Protein AF-A0A848UVN6-F1 (afdb_monomer_lite)

Sequence (116 aa):
MSFNYAKKSLIWSGLMMVGMLLVNLQSVQGQSVAREWNEVLLEAIRDDYARPTVHARNLLHTSISMFDAWAVYNDEAQPLLLSGNLSGYDVEFFGVPVPDDVHAAQEEAISYAAYR

pLDDT: mean 87.25, std 12.1, range [54.69, 98.06]

Radius of gyration: 24.65 Å; chains: 1; bounding box: 51×23×75 Å

Secondary structure (DSSP, 8-state):
-HHHHHHHHHHHHHHHHHHHHHHTT---PPPPHHHHHHHHHHHHHHTS---HHHHHHHHHHHHHHHHHHHHTT-SS---SSTTSEETTEE------PPPS-HHHHHHHHHHHHHH-

Foldseek 3Di:
DVVVVVVVVVVVVVVVVVVVVVVVPPDPPPDALLRVLVVVLVVVVVVDDPDVVVSVVLVVQLVLLLQQLLQLQPPPDQRAQQNQDHPRDGDDDPGDDHDPDSRVSSSVSSVVSSVD

Structure (mmCIF, N/CA/C/O backbone):
data_AF-A0A848UVN6-F1
#
_entry.id   AF-A0A848UVN6-F1
#
loop_
_atom_site.group_PDB
_atom_site.id
_atom_site.type_symbol
_atom_site.label_atom_id
_atom_site.label_alt_id
_atom_site.label_comp_id
_atom_site.label_asym_id
_atom_site.label_entity_id
_atom_site.label_seq_id
_atom_site.pdbx_PDB_ins_code
_atom_site.Cartn_x
_atom_site.Cartn_y
_atom_site.Cartn_z
_atom_site.occupancy
_atom_site.B_iso_or_equiv
_atom_site.auth_seq_id
_atom_site.auth_comp_id
_atom_site.auth_asym_id
_atom_site.auth_atom_id
_atom_site.pdbx_PDB_model_num
ATOM 1 N N . MET A 1 1 ? 30.734 3.886 60.135 1.00 58.91 1 MET A N 1
ATOM 2 C CA . MET A 1 1 ? 30.291 4.775 59.031 1.00 58.91 1 MET A CA 1
ATOM 3 C C . MET A 1 1 ? 30.232 4.076 57.663 1.00 58.91 1 MET A C 1
ATOM 5 O O . MET A 1 1 ? 29.310 4.365 56.917 1.00 58.91 1 MET A O 1
ATOM 9 N N . SER A 1 2 ? 31.122 3.117 57.355 1.00 60.00 2 SER A N 1
ATOM 10 C CA . SER A 1 2 ? 31.188 2.380 56.068 1.00 60.00 2 SER A CA 1
ATOM 11 C C . SER A 1 2 ? 29.926 1.568 55.680 1.00 60.00 2 SER A C 1
ATOM 13 O O . SER A 1 2 ? 29.508 1.576 54.524 1.00 60.00 2 SER A O 1
ATOM 15 N N . PHE A 1 3 ? 29.235 0.948 56.644 1.00 58.66 3 PHE A N 1
ATOM 16 C CA . PHE A 1 3 ? 28.103 0.039 56.376 1.00 58.66 3 PHE A CA 1
ATOM 17 C C . PHE A 1 3 ? 26.892 0.697 55.677 1.00 58.66 3 PHE A C 1
ATOM 19 O O . PHE A 1 3 ? 26.232 0.075 54.845 1.00 58.66 3 PHE A O 1
ATOM 26 N N . ASN A 1 4 ? 26.620 1.976 55.957 1.00 70.88 4 ASN A N 1
ATOM 27 C CA . ASN A 1 4 ? 25.509 2.706 55.333 1.00 70.88 4 ASN A CA 1
ATOM 28 C C . ASN A 1 4 ? 25.809 3.135 53.888 1.00 70.88 4 ASN A C 1
ATOM 30 O O . ASN A 1 4 ? 24.880 3.276 53.095 1.00 70.88 4 ASN A O 1
ATOM 34 N N . TYR A 1 5 ? 27.084 3.311 53.527 1.00 69.94 5 TYR A N 1
ATOM 35 C CA . TYR A 1 5 ? 27.482 3.636 52.154 1.00 69.94 5 TYR A CA 1
ATOM 36 C C . TYR A 1 5 ? 27.351 2.422 51.232 1.00 69.94 5 TYR A C 1
ATOM 38 O O . TYR A 1 5 ? 26.837 2.559 50.124 1.00 69.94 5 TYR A O 1
ATOM 46 N N . ALA A 1 6 ? 27.711 1.229 51.716 1.00 73.50 6 ALA A N 1
ATOM 47 C CA . ALA A 1 6 ? 27.558 -0.015 50.963 1.00 73.50 6 ALA A CA 1
ATOM 48 C C . ALA A 1 6 ? 26.084 -0.322 50.641 1.00 73.50 6 ALA A C 1
ATOM 50 O O . ALA A 1 6 ? 25.756 -0.630 49.498 1.00 73.50 6 ALA A O 1
ATOM 51 N N . LYS A 1 7 ? 25.174 -0.150 51.614 1.00 72.31 7 LYS A N 1
ATOM 52 C CA . LYS A 1 7 ? 23.728 -0.328 51.386 1.00 72.31 7 LYS A CA 1
ATOM 53 C C . LYS A 1 7 ? 23.159 0.677 50.387 1.00 72.31 7 LYS A C 1
ATOM 55 O O . LYS A 1 7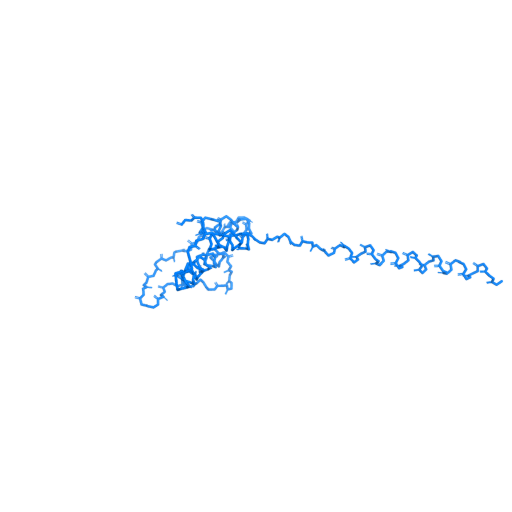 ? 22.389 0.286 49.520 1.00 72.31 7 LYS A O 1
ATOM 60 N N . LYS A 1 8 ? 23.550 1.954 50.477 1.00 70.00 8 LYS A N 1
ATOM 61 C CA . LYS A 1 8 ? 23.128 2.975 49.506 1.00 70.00 8 LYS A CA 1
ATOM 62 C C . LYS A 1 8 ? 23.632 2.635 48.104 1.00 70.00 8 LYS A C 1
ATOM 64 O O . LYS A 1 8 ? 22.834 2.645 47.180 1.00 70.00 8 LYS A O 1
ATOM 69 N N . SER A 1 9 ? 24.908 2.271 47.960 1.00 76.25 9 SER A N 1
ATOM 70 C CA . SER A 1 9 ? 25.503 1.866 46.676 1.00 76.25 9 SER A CA 1
ATOM 71 C C . SER A 1 9 ? 24.756 0.694 46.026 1.00 76.25 9 SER A C 1
ATOM 73 O O . SER A 1 9 ? 24.449 0.754 44.840 1.00 76.25 9 SER A O 1
ATOM 75 N N . LEU A 1 10 ? 24.367 -0.314 46.818 1.00 80.75 10 LEU A N 1
ATOM 76 C CA . LEU A 1 10 ? 23.595 -1.468 46.341 1.00 80.75 10 LEU A CA 1
ATOM 77 C C . LEU A 1 10 ? 22.180 -1.092 45.860 1.00 80.75 10 LEU A C 1
ATOM 79 O O . LEU A 1 10 ? 21.662 -1.670 44.910 1.00 80.75 10 LEU A O 1
ATOM 83 N N . ILE A 1 11 ? 21.549 -0.115 46.519 1.00 83.62 11 ILE A N 1
ATOM 84 C CA . ILE A 1 11 ? 20.233 0.404 46.123 1.00 83.62 11 ILE A CA 1
ATOM 85 C C . ILE A 1 11 ? 20.355 1.202 44.821 1.00 83.62 11 ILE A C 1
ATOM 87 O O . ILE A 1 11 ? 19.553 1.007 43.913 1.00 83.62 11 ILE A O 1
ATOM 91 N N . TRP A 1 12 ? 21.375 2.058 44.699 1.00 80.50 12 TRP A N 1
ATOM 92 C CA . TRP A 1 12 ? 21.620 2.838 43.484 1.00 80.50 12 TRP A CA 1
ATOM 93 C C . TRP A 1 12 ? 21.979 1.952 42.287 1.00 80.50 12 TRP A C 1
ATOM 95 O O . TRP A 1 12 ? 21.474 2.196 41.194 1.00 80.50 12 TRP A O 1
ATOM 105 N N . SER A 1 13 ? 22.780 0.897 42.476 1.00 77.62 13 SER A N 1
ATOM 106 C CA . SER A 1 13 ? 23.100 -0.051 41.402 1.00 77.62 13 SER A CA 1
ATOM 107 C C . SER A 1 13 ? 21.885 -0.878 40.979 1.00 77.62 13 SER A C 1
ATOM 109 O O . SER A 1 13 ? 21.659 -1.049 39.783 1.00 77.62 13 SER A O 1
ATOM 111 N N . GLY A 1 14 ? 21.051 -1.319 41.928 1.00 83.62 14 GLY A N 1
ATOM 112 C CA . GLY A 1 14 ? 19.785 -1.990 41.627 1.00 83.62 14 GLY A CA 1
ATOM 113 C C . GLY A 1 14 ? 18.818 -1.095 40.849 1.00 83.62 14 GLY A C 1
ATOM 114 O O . GLY A 1 14 ? 18.233 -1.530 39.863 1.00 83.62 14 GLY A O 1
ATOM 115 N N . LEU A 1 15 ? 18.706 0.178 41.235 1.00 83.38 15 LEU A N 1
ATOM 116 C CA . LEU A 1 15 ? 17.835 1.151 40.571 1.00 83.38 15 LEU A CA 1
ATOM 117 C C . LEU A 1 15 ? 18.337 1.500 39.160 1.00 83.38 15 LEU A C 1
ATOM 119 O O . LEU A 1 15 ? 17.538 1.620 38.234 1.00 83.38 15 LEU A O 1
ATOM 123 N N . MET A 1 16 ? 19.659 1.572 38.972 1.00 79.75 16 MET A N 1
ATOM 124 C CA . MET A 1 16 ? 20.275 1.762 37.657 1.00 79.75 16 MET A CA 1
ATOM 125 C C . MET A 1 16 ? 20.083 0.534 36.747 1.00 79.75 16 MET A C 1
ATOM 127 O O . MET A 1 16 ? 19.791 0.688 35.564 1.00 79.75 16 MET A O 1
ATOM 131 N N . MET A 1 17 ? 20.172 -0.680 37.301 1.00 78.19 17 MET A N 1
ATOM 132 C CA . MET A 1 17 ? 19.944 -1.933 36.572 1.00 78.19 17 MET A CA 1
ATOM 133 C C . MET A 1 17 ? 18.475 -2.101 36.157 1.00 78.19 17 MET A C 1
ATOM 135 O O . MET A 1 17 ? 18.199 -2.479 35.021 1.00 78.19 17 MET A O 1
ATOM 139 N N . VAL A 1 18 ? 17.528 -1.760 37.039 1.00 79.75 18 VAL A N 1
ATOM 140 C CA . VAL A 1 18 ? 16.090 -1.727 36.714 1.00 79.75 18 VAL A CA 1
ATOM 141 C C . VAL A 1 18 ? 15.804 -0.671 35.645 1.00 79.75 18 VAL A C 1
ATOM 143 O O . VAL A 1 18 ? 15.086 -0.956 34.692 1.00 79.75 18 VAL A O 1
ATOM 146 N N . GLY A 1 19 ? 16.425 0.510 35.737 1.00 77.81 19 GLY A N 1
ATOM 147 C CA . GLY A 1 19 ? 16.350 1.531 34.690 1.00 77.81 19 GLY A CA 1
ATOM 148 C C . GLY A 1 19 ? 16.838 1.023 33.328 1.00 77.81 19 GLY A C 1
ATOM 149 O O . GLY A 1 19 ? 16.147 1.206 32.331 1.00 77.81 19 GLY A O 1
ATOM 150 N N . MET A 1 20 ? 17.974 0.317 33.277 1.00 73.19 20 MET A N 1
ATOM 151 C CA . MET A 1 20 ? 18.487 -0.290 32.038 1.00 73.19 20 MET A CA 1
ATOM 152 C C . MET A 1 20 ? 17.570 -1.389 31.482 1.00 73.19 20 MET A C 1
ATOM 154 O O . MET A 1 20 ? 17.382 -1.467 30.270 1.00 73.19 20 MET A O 1
ATOM 158 N N . LEU A 1 21 ? 16.964 -2.217 32.337 1.00 71.81 21 LEU A N 1
ATOM 159 C CA . LEU A 1 21 ? 15.998 -3.242 31.918 1.00 71.81 21 LEU A CA 1
ATOM 160 C C . LEU A 1 21 ? 14.727 -2.631 31.308 1.00 71.81 21 LEU A C 1
ATOM 162 O O . LEU A 1 21 ? 14.222 -3.149 30.317 1.00 71.81 21 LEU A O 1
ATOM 166 N N . LEU A 1 22 ? 14.250 -1.505 31.844 1.00 69.38 22 LEU A N 1
ATOM 167 C CA . LEU A 1 22 ? 13.066 -0.808 31.331 1.00 69.38 22 LEU A CA 1
ATOM 168 C C . LEU A 1 22 ? 13.310 -0.114 29.977 1.00 69.38 22 LEU A C 1
ATOM 170 O O . LEU A 1 22 ? 12.383 -0.009 29.181 1.00 69.38 22 LEU A O 1
ATOM 174 N N . VAL A 1 23 ? 14.546 0.306 29.676 1.00 63.69 23 VAL A N 1
ATOM 175 C CA . VAL A 1 23 ? 14.903 0.914 28.374 1.00 63.69 23 VAL A CA 1
ATOM 176 C C . VAL A 1 23 ? 14.892 -0.112 27.231 1.00 63.69 23 VAL A C 1
ATOM 178 O O . VAL A 1 23 ? 14.577 0.238 26.098 1.00 63.69 23 VAL A O 1
ATOM 181 N N . ASN A 1 24 ? 15.161 -1.391 27.517 1.00 60.44 24 ASN A N 1
ATOM 182 C CA . ASN A 1 24 ? 15.158 -2.461 26.508 1.00 60.44 24 ASN A CA 1
ATOM 183 C C . ASN A 1 24 ? 13.746 -2.944 26.115 1.00 60.44 24 ASN A C 1
ATOM 185 O O . ASN A 1 24 ? 13.616 -3.764 25.212 1.00 60.44 24 ASN A O 1
ATOM 189 N N . LEU A 1 25 ? 12.693 -2.447 26.773 1.00 56.81 25 LEU A N 1
ATOM 190 C CA . LEU A 1 25 ? 11.294 -2.770 26.463 1.00 56.81 25 LEU A CA 1
ATOM 191 C C . LEU A 1 25 ? 10.663 -1.813 25.443 1.00 56.81 25 LEU A C 1
ATOM 193 O O . LEU A 1 25 ? 9.450 -1.858 25.239 1.00 56.81 25 LEU A O 1
ATOM 197 N N . GLN A 1 26 ? 11.450 -0.952 24.790 1.00 57.09 26 GLN A N 1
ATOM 198 C CA . GLN A 1 26 ? 10.964 -0.271 23.596 1.00 57.09 26 GLN A CA 1
ATOM 199 C C . GLN A 1 26 ? 10.672 -1.334 22.538 1.00 57.09 26 GLN A C 1
ATOM 201 O O . GLN A 1 26 ? 11.574 -1.946 21.971 1.00 57.09 26 GLN A O 1
ATOM 206 N N . SER A 1 27 ? 9.381 -1.588 22.343 1.00 56.09 27 SER A N 1
ATOM 207 C CA . SER A 1 27 ? 8.843 -2.494 21.344 1.00 56.09 27 SER A CA 1
ATOM 208 C C . SER A 1 27 ? 9.532 -2.263 20.003 1.00 56.09 27 SER A C 1
ATOM 210 O O . SER A 1 27 ? 9.458 -1.163 19.450 1.00 56.09 27 SER A O 1
ATOM 212 N N . VAL A 1 28 ? 10.131 -3.313 19.445 1.00 54.69 28 VAL A N 1
ATOM 213 C CA . VAL A 1 28 ? 10.284 -3.415 17.996 1.00 54.69 28 VAL A CA 1
ATOM 214 C C . VAL A 1 28 ? 8.855 -3.514 17.470 1.00 54.69 28 VAL A C 1
ATOM 216 O O . VAL A 1 28 ? 8.280 -4.599 17.447 1.00 54.69 28 VAL A O 1
ATOM 219 N N . GLN A 1 29 ? 8.221 -2.376 17.173 1.00 58.94 29 GLN A N 1
ATOM 220 C CA . GLN A 1 29 ? 6.989 -2.388 16.391 1.00 58.94 29 GLN A CA 1
ATOM 221 C C . GLN A 1 29 ? 7.323 -3.176 15.123 1.00 58.94 29 GLN A C 1
ATOM 223 O O . GLN A 1 29 ? 8.297 -2.844 14.440 1.00 58.94 29 GLN A O 1
ATOM 228 N N . GLY A 1 30 ? 6.596 -4.270 14.878 1.00 67.44 30 GLY A N 1
ATOM 229 C CA . GLY A 1 30 ? 6.758 -5.057 13.659 1.00 67.44 30 GLY A CA 1
ATOM 230 C C . GLY A 1 30 ? 6.704 -4.138 12.440 1.00 67.44 30 GLY A C 1
ATOM 231 O O . GLY A 1 30 ? 6.072 -3.078 12.479 1.00 67.44 30 GLY A O 1
ATOM 232 N N . GLN A 1 31 ? 7.421 -4.498 11.377 1.00 84.62 31 GLN A N 1
ATOM 233 C CA . GLN A 1 31 ? 7.293 -3.768 10.119 1.00 84.62 31 GLN A CA 1
ATOM 234 C C . GLN A 1 31 ? 5.823 -3.815 9.689 1.00 84.62 31 GLN A C 1
ATOM 236 O O . GLN A 1 31 ? 5.176 -4.847 9.830 1.00 84.62 31 GLN A O 1
ATOM 241 N N . SER A 1 32 ? 5.274 -2.693 9.224 1.00 93.62 32 SER A N 1
ATOM 242 C CA . SER A 1 32 ? 3.908 -2.700 8.704 1.00 93.62 32 SER A CA 1
ATOM 243 C C . SER A 1 32 ? 3.853 -3.488 7.399 1.00 93.62 32 SER A C 1
ATOM 245 O O . SER A 1 32 ? 4.802 -3.454 6.614 1.00 93.62 32 SER A O 1
ATOM 247 N N . VAL A 1 33 ? 2.709 -4.104 7.104 1.00 96.38 33 VAL A N 1
ATOM 248 C CA . VAL A 1 33 ? 2.477 -4.802 5.829 1.00 96.38 33 VAL A CA 1
ATOM 249 C C . VAL A 1 33 ? 2.765 -3.898 4.619 1.00 96.38 33 VAL A C 1
ATOM 251 O O . VAL A 1 33 ? 3.399 -4.321 3.657 1.00 96.38 33 VAL A O 1
ATOM 254 N N . ALA A 1 34 ? 2.410 -2.609 4.684 1.00 96.50 34 ALA A N 1
ATOM 255 C CA . ALA A 1 34 ? 2.749 -1.644 3.631 1.00 96.50 34 ALA A CA 1
ATOM 256 C C . ALA A 1 34 ? 4.269 -1.462 3.442 1.00 96.50 34 ALA A C 1
ATOM 258 O O . ALA A 1 34 ? 4.745 -1.245 2.326 1.00 96.50 34 ALA A O 1
ATOM 259 N N . ARG A 1 35 ? 5.054 -1.541 4.525 1.00 95.81 35 ARG A N 1
ATOM 260 C CA . ARG A 1 35 ? 6.516 -1.520 4.437 1.00 95.81 35 ARG A CA 1
ATOM 261 C C . ARG A 1 35 ? 7.036 -2.798 3.788 1.00 95.81 35 ARG A C 1
ATOM 263 O O . ARG A 1 35 ? 7.899 -2.696 2.925 1.00 95.81 35 ARG A O 1
ATOM 270 N N . GLU A 1 36 ? 6.518 -3.960 4.169 1.00 96.88 36 GLU A N 1
ATOM 271 C CA . GLU A 1 36 ? 6.928 -5.241 3.584 1.00 96.88 36 GLU A CA 1
ATOM 272 C C . GLU A 1 36 ? 6.705 -5.258 2.064 1.00 96.88 36 GLU A C 1
ATOM 274 O O . GLU A 1 36 ? 7.629 -5.565 1.311 1.00 96.88 36 GLU A O 1
ATOM 279 N N . TRP A 1 37 ? 5.539 -4.803 1.594 1.00 97.81 37 TRP A N 1
ATOM 280 C CA . TRP A 1 37 ? 5.260 -4.665 0.159 1.00 97.81 37 TRP A CA 1
ATOM 281 C C . TRP A 1 37 ? 6.167 -3.657 -0.548 1.00 97.81 37 TRP A C 1
ATOM 283 O O . TRP A 1 37 ? 6.592 -3.903 -1.678 1.00 97.81 37 TRP A O 1
ATOM 293 N N . ASN A 1 38 ? 6.522 -2.551 0.111 1.00 97.06 38 ASN A N 1
ATOM 294 C CA . ASN A 1 38 ? 7.505 -1.617 -0.435 1.00 97.06 38 ASN A CA 1
ATOM 295 C C . ASN A 1 38 ? 8.886 -2.265 -0.596 1.00 97.06 38 ASN A C 1
ATOM 297 O O . ASN A 1 38 ? 9.531 -2.040 -1.615 1.00 97.06 38 ASN A O 1
ATOM 301 N N . GLU A 1 39 ? 9.342 -3.077 0.360 1.00 97.06 39 GLU A N 1
ATOM 302 C CA . GLU A 1 39 ? 10.621 -3.788 0.231 1.00 97.06 39 GLU A CA 1
ATOM 303 C C . GLU A 1 39 ? 10.567 -4.825 -0.907 1.00 97.06 39 GLU A C 1
ATOM 305 O O . GLU A 1 39 ? 11.507 -4.899 -1.697 1.00 97.06 39 GLU A O 1
ATOM 310 N N . VAL A 1 40 ? 9.451 -5.551 -1.067 1.00 96.69 40 VAL A N 1
ATOM 311 C CA . VAL A 1 40 ? 9.239 -6.479 -2.198 1.00 96.69 40 VAL A CA 1
ATOM 312 C C . VAL A 1 40 ? 9.301 -5.746 -3.543 1.00 96.69 40 VAL A C 1
ATOM 314 O O . VAL A 1 40 ? 9.986 -6.194 -4.464 1.00 96.69 40 VAL A O 1
ATOM 317 N N . LEU A 1 41 ? 8.629 -4.598 -3.668 1.00 96.75 41 LEU A N 1
ATOM 318 C CA . LEU A 1 41 ? 8.651 -3.796 -4.893 1.00 96.75 41 LEU A CA 1
ATOM 319 C C . LEU A 1 41 ? 10.041 -3.206 -5.172 1.00 96.75 41 LEU A C 1
ATOM 321 O O . LEU A 1 41 ? 10.485 -3.182 -6.320 1.00 96.75 41 LEU A O 1
ATOM 325 N N . LEU A 1 42 ? 10.744 -2.735 -4.140 1.00 96.94 42 LEU A N 1
ATOM 326 C CA . LEU A 1 42 ? 12.106 -2.220 -4.282 1.00 96.94 42 LEU A CA 1
ATOM 327 C C . LEU A 1 42 ? 13.088 -3.314 -4.702 1.00 96.94 42 LEU A C 1
ATOM 329 O O . LEU A 1 42 ? 13.975 -3.036 -5.508 1.00 96.94 42 LEU A O 1
ATOM 333 N N . GLU A 1 43 ? 12.923 -4.537 -4.203 1.00 97.75 43 GLU A N 1
ATOM 334 C CA . GLU A 1 43 ? 13.716 -5.679 -4.654 1.00 97.75 43 GLU A CA 1
ATOM 335 C C . GLU A 1 43 ? 13.449 -5.991 -6.130 1.00 97.75 43 GLU A C 1
ATOM 337 O O . GLU A 1 43 ? 14.388 -6.071 -6.917 1.00 97.75 43 GLU A O 1
ATOM 342 N N . ALA A 1 44 ? 12.181 -6.008 -6.553 1.00 95.38 44 ALA A N 1
ATOM 343 C CA . ALA A 1 44 ? 11.834 -6.201 -7.962 1.00 95.38 44 ALA A CA 1
ATOM 344 C C . ALA A 1 44 ? 12.438 -5.117 -8.880 1.00 95.38 44 ALA A C 1
ATOM 346 O O . ALA A 1 44 ? 12.844 -5.406 -10.003 1.00 95.38 44 ALA A O 1
ATOM 347 N N . ILE A 1 45 ? 12.536 -3.870 -8.406 1.00 96.62 45 ILE A N 1
ATOM 348 C CA . ILE A 1 45 ? 13.187 -2.774 -9.140 1.00 96.62 45 ILE A CA 1
ATOM 349 C C . ILE A 1 45 ? 14.704 -2.985 -9.249 1.00 96.62 45 ILE A C 1
ATOM 351 O O . ILE A 1 45 ? 15.283 -2.644 -10.282 1.00 96.62 45 ILE A O 1
ATOM 355 N N . ARG A 1 46 ? 15.357 -3.512 -8.203 1.00 96.56 46 ARG A N 1
ATOM 356 C CA . ARG A 1 46 ? 16.803 -3.813 -8.220 1.00 96.56 46 ARG A CA 1
ATOM 357 C C . ARG A 1 46 ? 17.143 -4.904 -9.232 1.00 96.56 46 ARG A C 1
ATOM 359 O O . ARG A 1 46 ? 18.209 -4.830 -9.841 1.00 96.56 46 ARG A O 1
ATOM 366 N N . ASP A 1 47 ? 16.227 -5.849 -9.424 1.00 96.94 47 ASP A N 1
ATOM 367 C CA . ASP A 1 47 ? 16.377 -6.971 -10.351 1.00 96.94 47 ASP A CA 1
ATOM 368 C C . ASP A 1 47 ? 15.936 -6.657 -11.799 1.00 96.94 47 ASP A C 1
ATOM 370 O O . ASP A 1 47 ? 16.163 -7.468 -12.700 1.00 96.94 47 ASP A O 1
ATOM 374 N N . ASP A 1 48 ? 15.338 -5.486 -12.061 1.00 95.81 48 ASP A N 1
ATOM 375 C CA . ASP A 1 48 ? 14.888 -5.054 -13.396 1.00 95.81 48 ASP A CA 1
ATOM 376 C C . ASP A 1 48 ? 15.855 -4.044 -14.058 1.00 95.81 48 ASP A C 1
AT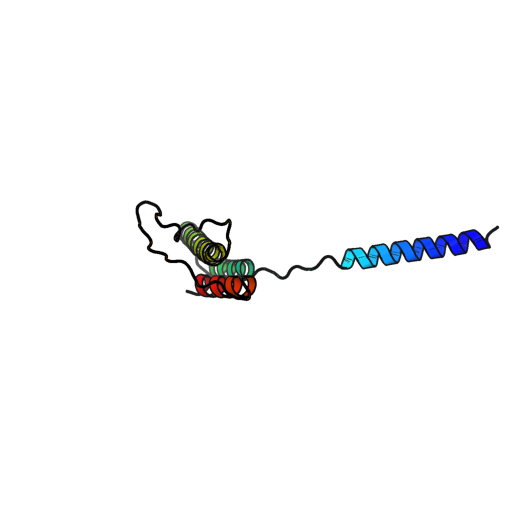OM 378 O O . ASP A 1 48 ? 16.775 -3.481 -13.462 1.00 95.81 48 ASP A O 1
ATOM 382 N N . TYR A 1 49 ? 15.648 -3.779 -15.347 1.00 94.50 49 TYR A N 1
ATOM 383 C CA . TYR A 1 49 ? 16.394 -2.790 -16.112 1.00 94.50 49 TYR A CA 1
ATOM 384 C C . TYR A 1 49 ? 16.233 -1.371 -15.552 1.00 94.50 49 TYR A C 1
ATOM 386 O O . TYR A 1 49 ? 15.168 -0.961 -15.087 1.00 94.50 49 TYR A O 1
ATOM 394 N N . ALA A 1 50 ? 17.273 -0.550 -15.717 1.00 93.38 50 ALA A N 1
ATOM 395 C CA . ALA A 1 50 ? 17.245 0.862 -15.346 1.00 93.38 50 ALA A CA 1
ATOM 396 C C . ALA A 1 50 ? 16.239 1.656 -16.206 1.00 93.38 50 ALA A C 1
ATOM 398 O O . ALA A 1 50 ? 16.552 2.113 -17.308 1.00 93.38 50 ALA A O 1
ATOM 399 N N . ARG A 1 51 ? 15.016 1.835 -15.689 1.00 95.75 51 ARG A N 1
ATOM 400 C CA . ARG A 1 51 ? 13.918 2.583 -16.326 1.00 95.75 51 ARG A CA 1
ATOM 401 C C . ARG A 1 51 ? 13.259 3.536 -15.319 1.00 95.75 51 ARG A C 1
ATOM 403 O O . ARG A 1 51 ? 12.149 3.272 -14.861 1.00 95.75 51 ARG A O 1
ATOM 410 N N . PRO A 1 52 ? 13.908 4.665 -14.974 1.00 95.75 52 PRO A N 1
ATOM 411 C CA . PRO A 1 52 ? 13.495 5.498 -13.840 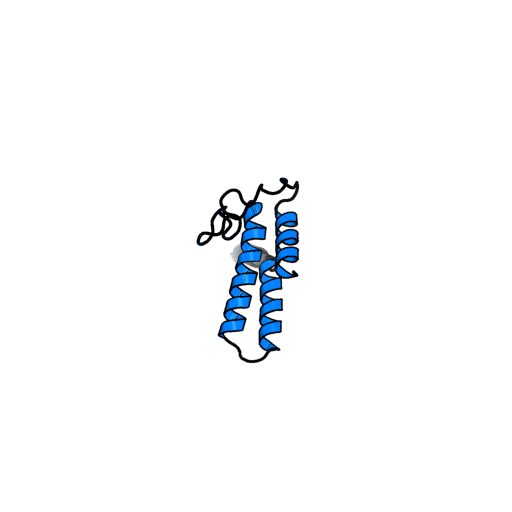1.00 95.75 52 PRO A CA 1
ATOM 412 C C . PRO A 1 52 ? 12.039 5.976 -13.890 1.00 95.75 52 PRO A C 1
ATOM 414 O O . PRO A 1 52 ? 11.361 5.993 -12.869 1.00 95.75 52 PRO A O 1
ATOM 417 N N . THR A 1 53 ? 11.526 6.325 -15.073 1.00 97.56 53 THR A N 1
ATOM 418 C CA . THR A 1 53 ? 10.142 6.799 -15.235 1.00 97.56 53 THR A CA 1
ATOM 419 C C . THR A 1 53 ? 9.101 5.690 -15.081 1.00 97.56 53 THR A C 1
ATOM 421 O O . THR A 1 53 ? 7.988 5.967 -14.638 1.00 97.56 53 THR A O 1
ATOM 424 N N . VAL A 1 54 ? 9.448 4.445 -15.423 1.00 96.56 54 VAL A N 1
ATOM 425 C CA . VAL A 1 54 ? 8.578 3.275 -15.230 1.00 96.56 54 VAL A CA 1
ATOM 426 C C . VAL A 1 54 ? 8.545 2.9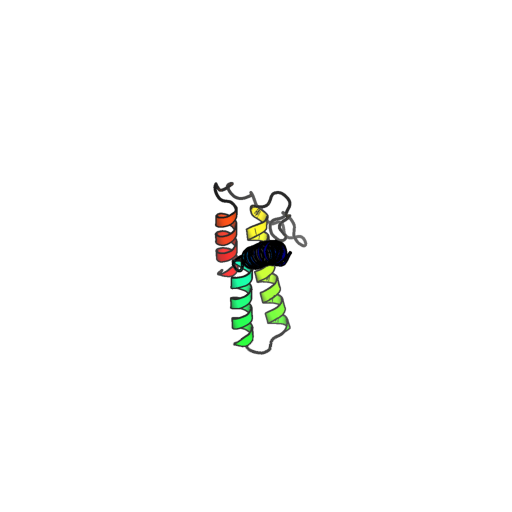08 -13.751 1.00 96.56 54 VAL A C 1
ATOM 428 O O . VAL A 1 54 ? 7.468 2.808 -13.174 1.00 96.56 54 VAL A O 1
ATOM 431 N N . HIS A 1 55 ? 9.712 2.829 -13.110 1.00 97.56 55 HIS A N 1
ATOM 432 C CA . HIS A 1 55 ? 9.829 2.506 -11.686 1.00 97.56 55 HIS A CA 1
ATOM 433 C C . HIS A 1 55 ? 9.135 3.536 -10.798 1.00 97.56 55 HIS A C 1
ATOM 435 O O . HIS A 1 55 ? 8.365 3.166 -9.917 1.00 97.56 55 HIS A O 1
ATOM 441 N N . ALA A 1 56 ? 9.320 4.830 -11.077 1.00 97.62 56 ALA A N 1
ATOM 442 C CA . ALA A 1 56 ? 8.630 5.894 -10.350 1.00 97.62 56 ALA A CA 1
ATOM 443 C C . ALA A 1 56 ? 7.101 5.797 -10.486 1.00 97.62 56 ALA A C 1
ATOM 445 O O . ALA A 1 56 ? 6.378 6.009 -9.515 1.00 97.62 56 ALA A O 1
ATOM 446 N N . ARG A 1 57 ? 6.601 5.442 -11.677 1.00 97.00 57 ARG A N 1
ATOM 447 C CA . ARG A 1 57 ? 5.168 5.237 -11.912 1.00 97.00 57 ARG A CA 1
ATOM 448 C C . ARG A 1 57 ? 4.638 4.023 -11.14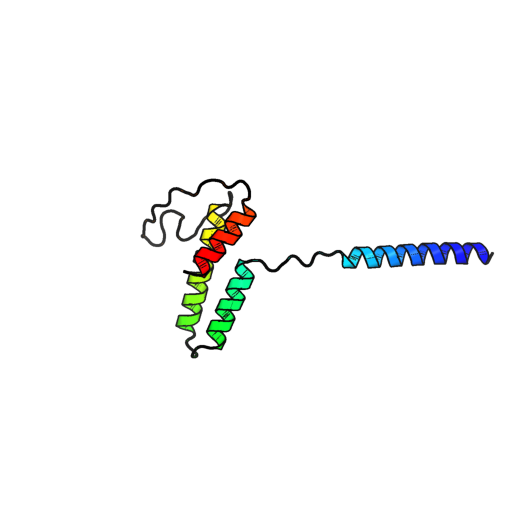5 1.00 97.00 57 ARG A C 1
ATOM 450 O O . ARG A 1 57 ? 3.586 4.125 -10.524 1.00 97.00 57 ARG A O 1
ATOM 457 N N . ASN A 1 58 ? 5.359 2.906 -11.167 1.00 95.31 58 ASN A N 1
ATOM 458 C CA . ASN A 1 58 ? 4.963 1.691 -10.453 1.00 95.31 58 ASN A CA 1
ATOM 459 C C . ASN A 1 58 ? 4.929 1.924 -8.936 1.00 95.31 58 ASN A C 1
ATOM 461 O O . ASN A 1 58 ? 3.959 1.547 -8.281 1.00 95.31 58 ASN A O 1
ATOM 465 N N . LEU A 1 59 ? 5.938 2.617 -8.396 1.00 96.75 59 LEU A N 1
ATOM 466 C CA . LEU A 1 59 ? 5.977 3.034 -6.992 1.00 96.75 59 LEU A CA 1
ATOM 467 C C . LEU A 1 59 ? 4.781 3.917 -6.633 1.00 96.75 59 LEU A C 1
ATOM 469 O O . LEU A 1 59 ? 4.127 3.672 -5.621 1.00 96.75 59 LEU A O 1
ATOM 473 N N . LEU A 1 60 ? 4.469 4.910 -7.471 1.00 96.06 60 LEU A N 1
ATOM 474 C CA . LEU A 1 60 ? 3.326 5.793 -7.255 1.00 96.06 60 LEU A CA 1
ATOM 475 C C . LEU A 1 60 ? 2.009 5.009 -7.220 1.00 96.06 60 LEU A C 1
ATOM 477 O O . LEU A 1 60 ? 1.255 5.145 -6.263 1.00 96.06 60 LEU A O 1
ATOM 481 N N . HIS A 1 61 ? 1.737 4.186 -8.237 1.00 95.19 61 HIS A N 1
ATOM 482 C CA . HIS A 1 61 ? 0.480 3.438 -8.310 1.00 95.19 61 HIS A CA 1
ATOM 483 C C . HIS A 1 61 ? 0.322 2.465 -7.146 1.00 95.19 61 HIS A C 1
ATOM 485 O O . HIS A 1 61 ? -0.723 2.468 -6.506 1.00 95.19 61 HIS A O 1
ATOM 491 N N . THR A 1 62 ? 1.368 1.702 -6.823 1.00 97.00 62 THR A N 1
ATOM 492 C CA . THR A 1 62 ? 1.329 0.754 -5.699 1.00 97.00 62 THR A CA 1
ATOM 493 C C . THR A 1 62 ? 1.089 1.487 -4.380 1.00 97.00 62 THR A C 1
ATOM 495 O O . THR A 1 62 ? 0.254 1.072 -3.582 1.00 97.00 62 THR A O 1
ATOM 498 N N . SER A 1 63 ? 1.754 2.629 -4.169 1.00 97.00 63 SER A N 1
ATOM 499 C CA . SER A 1 63 ? 1.576 3.435 -2.955 1.00 97.00 63 SER A CA 1
ATOM 500 C C . SER A 1 63 ? 0.158 3.991 -2.828 1.00 97.00 63 SER A C 1
ATOM 502 O O . SER A 1 63 ? -0.409 3.948 -1.741 1.00 97.00 63 SER A O 1
ATOM 504 N N . ILE A 1 64 ? -0.425 4.487 -3.926 1.00 95.56 64 ILE A N 1
ATOM 505 C CA . ILE A 1 64 ? -1.811 4.975 -3.940 1.00 95.56 64 ILE A CA 1
ATOM 506 C C . ILE A 1 64 ? -2.779 3.827 -3.642 1.00 95.56 64 ILE A C 1
ATOM 508 O O . ILE A 1 64 ? -3.645 3.982 -2.788 1.00 95.56 64 ILE A O 1
ATOM 512 N N . SER A 1 65 ? -2.616 2.671 -4.292 1.00 95.88 65 SER A N 1
ATOM 513 C CA . SER A 1 65 ? -3.485 1.511 -4.064 1.00 95.88 65 SER A CA 1
ATOM 514 C C . SER A 1 65 ? -3.438 1.033 -2.609 1.00 95.88 65 SER A C 1
ATOM 516 O O . SER A 1 65 ? -4.486 0.775 -2.022 1.00 95.88 65 SER A O 1
ATOM 518 N N . MET A 1 66 ? -2.249 0.965 -1.998 1.00 97.75 66 MET A N 1
ATOM 519 C CA . MET A 1 66 ? -2.113 0.623 -0.577 1.00 97.75 66 MET A CA 1
ATOM 520 C C . MET A 1 66 ? -2.716 1.694 0.343 1.00 97.75 66 MET A C 1
ATOM 522 O O . MET A 1 66 ? -3.355 1.352 1.336 1.00 97.75 66 MET A O 1
ATOM 526 N N . PHE A 1 67 ? -2.529 2.981 0.027 1.00 96.81 67 PHE A N 1
ATOM 527 C CA . PHE A 1 67 ? -3.087 4.077 0.820 1.00 96.81 67 PHE A CA 1
ATOM 528 C C . PHE A 1 67 ? -4.615 4.065 0.805 1.00 96.81 67 PHE A C 1
ATOM 530 O O . PHE A 1 67 ? -5.224 4.117 1.869 1.00 96.81 67 PHE A O 1
ATOM 537 N N . ASP A 1 68 ? -5.234 3.934 -0.367 1.00 95.81 68 ASP A N 1
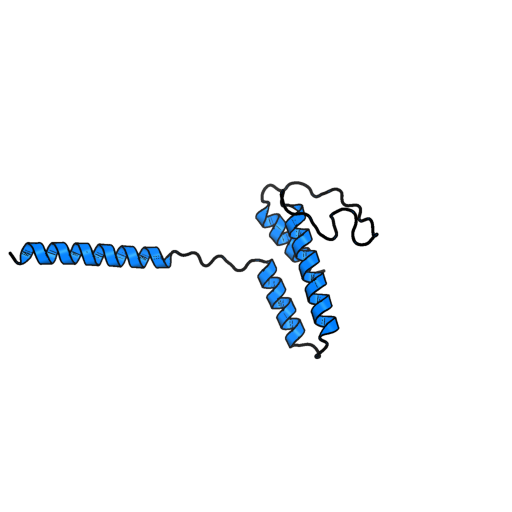ATOM 538 C CA . ASP A 1 68 ? -6.689 3.861 -0.485 1.00 95.81 68 ASP A CA 1
ATOM 539 C C . ASP A 1 68 ? -7.242 2.624 0.233 1.00 95.81 68 ASP A C 1
ATOM 541 O O . ASP A 1 68 ? -8.208 2.742 0.982 1.00 95.81 68 ASP A O 1
ATOM 545 N N . ALA A 1 69 ? -6.593 1.462 0.092 1.00 96.19 69 ALA A N 1
ATOM 546 C CA . ALA A 1 69 ? -6.982 0.232 0.788 1.00 96.19 69 ALA A CA 1
ATOM 547 C C . ALA A 1 69 ? -6.929 0.352 2.323 1.00 96.19 69 ALA A C 1
ATOM 549 O O . ALA A 1 69 ? -7.724 -0.270 3.023 1.00 96.19 69 ALA A O 1
ATOM 550 N N . TRP A 1 70 ? -6.016 1.166 2.853 1.00 96.75 70 TRP A N 1
ATOM 551 C CA . TRP A 1 70 ? -5.960 1.494 4.276 1.00 96.75 70 TRP A CA 1
ATOM 552 C C . TRP A 1 70 ? -7.014 2.541 4.675 1.00 96.75 70 TRP A C 1
ATOM 554 O O . TRP A 1 70 ? -7.692 2.394 5.696 1.00 96.75 70 TRP A O 1
ATOM 564 N N . ALA A 1 71 ? -7.158 3.589 3.859 1.00 95.75 71 ALA A N 1
ATOM 565 C CA . ALA A 1 71 ? -7.982 4.759 4.140 1.00 95.75 71 ALA A CA 1
ATOM 566 C C . ALA A 1 71 ? -9.482 4.443 4.175 1.00 95.75 71 ALA A C 1
ATOM 568 O O . ALA A 1 71 ? -10.206 5.081 4.927 1.00 95.75 71 ALA A O 1
ATOM 569 N N . VAL A 1 72 ? -9.955 3.434 3.435 1.00 94.50 72 VAL A N 1
ATOM 570 C CA . VAL A 1 72 ? -11.379 3.036 3.458 1.00 94.50 72 VAL A CA 1
ATOM 571 C C . VAL A 1 72 ? -11.874 2.556 4.827 1.00 94.50 72 VAL A C 1
ATOM 573 O O . VAL A 1 72 ? -13.081 2.537 5.051 1.00 94.50 72 VAL A O 1
ATOM 576 N N . TYR A 1 73 ? -10.967 2.190 5.737 1.00 94.75 73 TYR A N 1
ATOM 577 C CA . TYR A 1 73 ? -11.292 1.807 7.114 1.00 94.75 73 TYR A CA 1
ATOM 578 C C . TYR A 1 73 ? -10.925 2.885 8.148 1.00 94.75 73 TYR A C 1
ATOM 580 O O . TYR A 1 73 ? -10.947 2.615 9.348 1.00 94.75 73 TYR A O 1
ATOM 588 N N . ASN A 1 74 ? -10.515 4.076 7.710 1.00 93.19 74 ASN A N 1
ATOM 589 C CA . ASN A 1 74 ? -10.102 5.166 8.586 1.00 93.19 74 ASN A CA 1
ATOM 590 C C . ASN A 1 74 ? -11.101 6.328 8.492 1.00 93.19 74 ASN A C 1
ATOM 592 O O . ASN A 1 74 ? -11.365 6.830 7.405 1.00 93.19 74 ASN A O 1
ATOM 596 N N . ASP A 1 75 ? -11.613 6.781 9.637 1.00 89.75 75 ASP A N 1
ATOM 597 C CA . ASP A 1 75 ? -12.660 7.812 9.694 1.00 89.75 75 ASP A CA 1
ATOM 598 C C . ASP A 1 75 ? -12.178 9.221 9.297 1.00 89.75 75 ASP A C 1
ATOM 600 O O . ASP A 1 75 ? -12.988 10.086 8.966 1.00 89.75 75 ASP A O 1
ATOM 604 N N . GLU A 1 76 ? -10.868 9.477 9.349 1.00 92.38 76 GLU A N 1
ATOM 605 C CA . GLU A 1 76 ? -10.271 10.788 9.064 1.00 92.38 76 GLU A CA 1
ATOM 606 C C . GLU A 1 76 ? -9.599 10.849 7.686 1.00 92.38 76 GLU A C 1
ATOM 608 O O . GLU A 1 76 ? -9.468 11.927 7.098 1.00 92.38 76 GLU A O 1
ATOM 613 N N . ALA A 1 77 ? -9.135 9.711 7.169 1.00 93.38 77 ALA A N 1
ATOM 614 C CA . ALA A 1 77 ? -8.399 9.656 5.918 1.00 93.38 77 ALA A CA 1
ATOM 615 C C . ALA A 1 77 ? -9.334 9.796 4.713 1.00 93.38 77 ALA A C 1
ATOM 617 O O . ALA A 1 77 ? -10.382 9.164 4.628 1.00 93.38 77 ALA A O 1
ATOM 618 N N . GLN A 1 78 ? -8.908 10.582 3.726 1.00 91.00 78 GLN A N 1
ATOM 619 C CA . GLN A 1 78 ? -9.605 10.698 2.451 1.00 91.00 78 GLN A CA 1
ATOM 620 C C . GLN A 1 78 ? -8.855 9.884 1.383 1.00 91.00 78 GLN A C 1
ATOM 622 O O . GLN A 1 78 ? -7.732 10.263 1.036 1.00 91.00 78 GLN A O 1
ATOM 627 N N . PRO A 1 79 ? -9.442 8.796 0.846 1.00 92.12 79 PRO A N 1
ATOM 628 C CA . PRO A 1 79 ? -8.849 8.035 -0.254 1.00 92.12 79 PRO A CA 1
ATOM 629 C C . PRO A 1 79 ? -8.608 8.913 -1.488 1.00 92.12 79 PRO A C 1
ATOM 631 O O . PRO A 1 79 ? -9.377 9.831 -1.772 1.00 92.12 79 PRO A O 1
ATOM 634 N N . LEU A 1 80 ? -7.565 8.641 -2.262 1.00 89.69 80 LEU A N 1
ATOM 635 C CA . LEU A 1 80 ? -7.237 9.430 -3.445 1.00 89.69 80 LEU A CA 1
ATOM 636 C C . LEU A 1 80 ? -8.058 9.011 -4.671 1.00 89.69 80 LEU A C 1
ATOM 638 O O . LEU A 1 80 ? -8.627 9.869 -5.339 1.00 89.69 80 LEU A O 1
ATOM 642 N N . LEU A 1 81 ? -8.112 7.715 -4.982 1.00 88.19 81 LEU A N 1
ATOM 643 C CA . LEU A 1 81 ? -8.872 7.172 -6.114 1.00 88.19 81 LEU A CA 1
ATOM 644 C C . LEU A 1 81 ? -10.345 6.993 -5.750 1.00 88.19 81 LEU A C 1
ATOM 646 O O . LEU A 1 81 ? -11.220 7.272 -6.567 1.00 88.19 81 LEU A O 1
ATOM 650 N N . LEU A 1 82 ? -10.620 6.541 -4.526 1.00 88.50 82 LEU A N 1
ATOM 651 C CA . LEU A 1 82 ? -11.971 6.196 -4.074 1.00 88.50 82 LEU A CA 1
ATOM 652 C C . LEU A 1 82 ? -12.764 7.386 -3.495 1.00 88.50 82 LEU A C 1
ATOM 654 O O . LEU A 1 82 ? -13.880 7.193 -3.024 1.00 88.50 82 LEU A O 1
ATOM 658 N N . SER A 1 83 ? -12.241 8.620 -3.538 1.00 82.31 83 SER A N 1
ATOM 659 C CA . SER A 1 83 ? -12.944 9.821 -3.030 1.00 82.31 83 SER A CA 1
ATOM 660 C C . SER A 1 83 ? -14.045 10.374 -3.942 1.00 82.31 83 SER A C 1
ATOM 662 O O . SER A 1 83 ? -14.653 11.394 -3.617 1.00 82.31 83 SER A O 1
ATOM 664 N N . GLY A 1 84 ? -14.333 9.720 -5.067 1.00 73.62 84 GLY A N 1
ATOM 665 C CA . GLY A 1 84 ? -15.485 10.023 -5.919 1.00 73.62 84 GLY A CA 1
ATOM 666 C C . GLY A 1 84 ? -15.166 10.816 -7.185 1.00 73.62 84 GLY A C 1
ATOM 667 O O . GLY A 1 84 ? -15.826 10.588 -8.191 1.00 73.62 84 GLY A O 1
ATOM 668 N N . ASN A 1 85 ? -14.140 11.675 -7.197 1.00 78.06 85 ASN A N 1
ATOM 669 C CA . ASN A 1 85 ? -13.664 12.319 -8.426 1.00 78.06 85 ASN A CA 1
ATOM 670 C C . ASN A 1 85 ? -12.148 12.530 -8.391 1.00 78.06 85 ASN A C 1
ATOM 672 O O . ASN A 1 85 ? -11.644 13.329 -7.601 1.00 78.06 85 ASN A O 1
ATOM 676 N N . LEU A 1 86 ? -11.426 11.864 -9.294 1.00 78.38 86 LEU A N 1
ATOM 677 C CA . LEU A 1 86 ? -10.000 12.102 -9.495 1.00 78.38 86 LEU A CA 1
ATOM 678 C C . LEU A 1 86 ? -9.744 12.559 -10.929 1.00 78.38 86 LEU A C 1
ATOM 680 O O . LEU A 1 86 ? -9.905 11.798 -11.879 1.00 78.38 86 LEU A O 1
ATOM 684 N N . SER A 1 87 ? -9.296 13.807 -11.096 1.00 79.12 87 SER A N 1
ATOM 685 C CA . SER A 1 87 ? -8.952 14.387 -12.409 1.00 79.12 87 SER A CA 1
ATOM 686 C C . SER A 1 87 ? -10.053 14.234 -13.473 1.00 79.12 87 SER A C 1
ATOM 688 O O . SER A 1 87 ? -9.758 13.997 -14.644 1.00 79.12 87 SER A O 1
ATOM 690 N N . GLY A 1 88 ? -11.322 14.370 -13.074 1.00 80.69 88 GLY A N 1
ATOM 691 C CA . GLY A 1 88 ? -12.466 14.257 -13.983 1.00 80.69 88 GLY A CA 1
ATOM 692 C C . GLY A 1 88 ? -12.931 12.826 -14.263 1.00 80.69 88 GLY A C 1
ATOM 693 O O . GLY A 1 88 ? -13.811 12.645 -15.100 1.00 80.69 88 GLY A O 1
ATOM 694 N N . TYR A 1 89 ? -12.372 11.829 -13.573 1.00 80.94 89 TYR A N 1
ATOM 695 C CA . TYR A 1 89 ? -12.893 10.467 -13.557 1.00 80.94 89 TYR A CA 1
ATOM 696 C C . TYR A 1 89 ? -13.722 10.252 -12.297 1.00 80.94 89 TYR A C 1
ATOM 698 O O . TYR A 1 89 ? -13.192 10.335 -11.186 1.00 80.94 89 TYR A O 1
ATOM 706 N N . ASP A 1 90 ? -15.006 9.964 -12.491 1.00 83.94 90 ASP A N 1
ATOM 707 C CA . ASP A 1 90 ? -15.897 9.584 -11.404 1.00 83.94 90 ASP A CA 1
ATOM 708 C C . ASP A 1 90 ? -15.692 8.106 -11.072 1.00 83.94 90 ASP A C 1
ATOM 710 O O . ASP A 1 90 ? -15.780 7.234 -11.942 1.00 83.94 90 ASP A O 1
ATOM 714 N N . VAL A 1 91 ? -15.396 7.837 -9.804 1.00 85.12 91 VAL A N 1
ATOM 715 C CA . VAL A 1 91 ? -15.235 6.481 -9.280 1.00 85.12 91 VAL A CA 1
ATOM 716 C C . VAL A 1 91 ? -16.366 6.239 -8.302 1.00 85.12 91 VAL A C 1
ATOM 718 O O . VAL A 1 91 ? -16.427 6.848 -7.235 1.00 85.12 91 VAL A O 1
ATOM 721 N N . GLU A 1 92 ? -17.280 5.354 -8.680 1.00 87.56 92 GLU A N 1
ATOM 722 C CA . GLU A 1 92 ? -18.379 4.965 -7.811 1.00 87.56 92 GLU A CA 1
ATOM 723 C C . GLU A 1 92 ? -17.851 4.023 -6.723 1.00 87.56 92 GLU A C 1
ATOM 725 O O . GLU A 1 92 ? -17.428 2.897 -6.994 1.00 87.56 92 GLU A O 1
ATOM 730 N N . PHE A 1 93 ? -17.843 4.508 -5.484 1.00 88.50 93 PHE A N 1
ATOM 731 C CA . PHE A 1 93 ? -17.422 3.750 -4.316 1.00 88.50 93 PHE A CA 1
ATOM 732 C C . PHE A 1 93 ? -18.457 3.904 -3.202 1.00 88.50 93 PHE A C 1
ATOM 734 O O . PHE A 1 93 ? -18.749 5.007 -2.750 1.00 88.50 93 PHE A O 1
ATOM 741 N N . PHE A 1 94 ? -19.020 2.779 -2.764 1.00 87.75 94 PHE A N 1
ATOM 742 C CA . PHE A 1 94 ? -20.109 2.740 -1.782 1.00 87.75 94 PHE A CA 1
ATOM 743 C C . PHE A 1 94 ? -19.639 2.439 -0.353 1.00 87.75 94 PHE A C 1
ATOM 745 O O . PHE A 1 94 ? -20.465 2.218 0.532 1.00 87.75 94 PHE A O 1
ATOM 752 N N . GLY A 1 95 ? -18.325 2.419 -0.124 1.00 87.69 95 GLY A N 1
ATOM 753 C CA . GLY A 1 95 ? -17.743 1.990 1.140 1.00 87.69 95 GLY A CA 1
ATOM 754 C C . GLY A 1 95 ? -17.559 0.476 1.236 1.00 87.69 95 GLY A C 1
ATOM 755 O O . GLY A 1 95 ? -17.839 -0.286 0.308 1.00 87.69 95 GLY A O 1
ATOM 756 N N . VAL A 1 96 ? -17.064 0.055 2.395 1.00 89.81 96 VAL A N 1
ATOM 757 C CA . VAL A 1 96 ? -16.826 -1.341 2.772 1.00 89.81 96 VAL A CA 1
ATOM 758 C C . VAL A 1 96 ? -17.546 -1.636 4.091 1.00 89.81 96 VAL A C 1
ATOM 760 O O . VAL A 1 96 ? -17.779 -0.712 4.874 1.00 89.81 96 VAL A O 1
ATOM 763 N N . PRO A 1 97 ? -17.949 -2.893 4.352 1.00 91.19 97 PRO A N 1
ATOM 764 C CA . PRO A 1 97 ? -18.519 -3.255 5.645 1.00 91.19 97 PRO A CA 1
ATOM 765 C C . PRO A 1 97 ? -17.513 -2.978 6.768 1.00 91.19 97 PRO A C 1
ATOM 767 O O . PRO A 1 97 ? -16.322 -3.233 6.608 1.00 91.19 97 PRO A O 1
ATOM 770 N N . VAL A 1 98 ? -18.004 -2.480 7.907 1.00 88.19 98 VAL A N 1
ATOM 771 C CA . VAL A 1 98 ? -17.169 -2.233 9.090 1.00 88.19 98 VAL A CA 1
ATOM 772 C C . VAL A 1 98 ? -16.797 -3.583 9.719 1.00 88.19 98 VAL A C 1
ATOM 774 O O . VAL A 1 98 ? -17.703 -4.317 10.122 1.00 88.19 98 VAL A O 1
ATOM 777 N N . PRO A 1 99 ? -15.503 -3.937 9.780 1.00 93.56 99 PRO A N 1
ATOM 778 C CA . PRO A 1 99 ? -15.048 -5.192 10.366 1.00 93.56 99 PRO A CA 1
ATOM 779 C C . PRO A 1 99 ? -14.960 -5.096 11.896 1.00 93.56 99 PRO A C 1
ATOM 781 O O . PRO A 1 99 ? -14.831 -4.007 12.455 1.00 93.56 99 PRO A O 1
ATOM 784 N N . ASP A 1 100 ? -14.954 -6.248 12.571 1.00 94.25 100 ASP A N 1
ATOM 785 C CA . ASP A 1 100 ? -14.703 -6.320 14.020 1.00 94.25 100 ASP A CA 1
ATOM 786 C C . ASP A 1 100 ? -13.249 -5.944 14.369 1.00 94.25 100 ASP A C 1
ATOM 788 O O . ASP A 1 100 ? -12.989 -5.325 15.401 1.00 94.25 100 ASP A O 1
ATOM 792 N N . ASP A 1 101 ? -12.303 -6.300 13.492 1.00 96.44 101 ASP A N 1
ATOM 793 C CA . ASP A 1 101 ? -10.886 -5.950 13.597 1.00 96.44 101 ASP A CA 1
ATOM 794 C C . ASP A 1 101 ? -10.460 -5.111 12.385 1.00 96.44 101 ASP A C 1
ATOM 796 O O . ASP A 1 101 ? -10.173 -5.619 11.298 1.00 96.44 101 ASP A O 1
ATOM 800 N N . VAL A 1 102 ? -10.433 -3.794 12.588 1.00 95.88 102 VAL A N 1
ATOM 801 C CA . VAL A 1 102 ? -10.034 -2.816 11.568 1.00 95.88 102 VAL A CA 1
ATOM 802 C C . VAL A 1 102 ? -8.575 -2.989 11.150 1.00 95.88 102 VAL A C 1
ATOM 804 O O . VAL A 1 102 ? -8.265 -2.831 9.973 1.00 95.88 102 VAL A O 1
ATOM 807 N N . HIS A 1 103 ? -7.679 -3.334 12.077 1.00 95.06 103 HIS A N 1
ATOM 808 C CA . HIS A 1 103 ? -6.258 -3.462 11.761 1.00 95.06 103 HIS A CA 1
ATOM 809 C C . HIS A 1 103 ? -6.012 -4.670 10.856 1.00 95.06 103 HIS A C 1
ATOM 811 O O . HIS A 1 103 ? -5.358 -4.540 9.822 1.00 95.06 103 HIS A O 1
ATOM 817 N N . ALA A 1 104 ? -6.593 -5.823 11.197 1.00 95.81 104 ALA A N 1
ATOM 818 C CA . ALA A 1 104 ? -6.492 -7.021 10.368 1.00 95.81 104 ALA A CA 1
ATOM 819 C C . ALA A 1 104 ? -7.085 -6.795 8.964 1.00 95.81 104 ALA A C 1
ATOM 821 O O . ALA A 1 104 ? -6.473 -7.172 7.965 1.00 95.81 104 ALA A O 1
ATOM 822 N N . ALA A 1 105 ? -8.234 -6.117 8.873 1.00 97.12 105 ALA A N 1
ATOM 823 C CA . ALA A 1 105 ? -8.855 -5.785 7.591 1.00 97.12 105 ALA A CA 1
ATOM 824 C C . ALA A 1 105 ? -8.006 -4.817 6.748 1.00 97.12 105 ALA A C 1
ATOM 826 O O . ALA A 1 105 ? -7.926 -4.970 5.528 1.00 97.12 105 ALA A O 1
ATOM 827 N N . GLN A 1 106 ? -7.339 -3.846 7.382 1.00 96.56 106 GLN A N 1
ATOM 828 C CA . GLN A 1 106 ? -6.387 -2.961 6.708 1.00 96.56 106 GLN A CA 1
ATOM 829 C C . GLN A 1 106 ? -5.197 -3.747 6.149 1.00 96.56 106 GLN A C 1
ATOM 831 O O . GLN A 1 106 ? -4.843 -3.567 4.986 1.00 96.56 106 GLN A O 1
ATOM 836 N N . GLU A 1 107 ? -4.591 -4.634 6.939 1.00 97.31 107 GLU A N 1
ATOM 837 C CA . GLU A 1 107 ? -3.457 -5.459 6.503 1.00 97.31 107 GLU A CA 1
ATOM 838 C C . GLU A 1 107 ? -3.820 -6.391 5.338 1.00 97.31 107 GLU A C 1
ATOM 840 O O . GLU A 1 107 ? -3.056 -6.512 4.371 1.00 97.31 107 GLU A O 1
ATOM 845 N N . GLU A 1 108 ? -5.005 -7.003 5.384 1.00 96.88 108 GLU A N 1
ATOM 846 C CA . GLU A 1 108 ? -5.530 -7.836 4.301 1.00 96.88 108 GLU A CA 1
ATOM 847 C C . GLU A 1 108 ? -5.784 -7.014 3.030 1.00 96.88 108 GLU A C 1
ATOM 849 O O . GLU A 1 108 ? -5.326 -7.386 1.946 1.00 96.88 108 GLU A O 1
ATOM 854 N N . ALA A 1 109 ? -6.459 -5.869 3.154 1.00 97.06 109 ALA A N 1
ATOM 855 C CA . ALA A 1 109 ? -6.781 -5.012 2.019 1.00 97.06 109 ALA A CA 1
ATOM 856 C C . ALA A 1 109 ? -5.523 -4.439 1.352 1.00 97.06 109 ALA A C 1
ATOM 858 O O . ALA A 1 109 ? -5.419 -4.471 0.125 1.00 97.06 109 ALA A O 1
ATOM 859 N N . ILE A 1 110 ? -4.545 -3.973 2.141 1.00 98.06 110 ILE A N 1
ATOM 860 C CA . ILE A 1 110 ? -3.235 -3.528 1.642 1.00 98.06 110 ILE A CA 1
ATOM 861 C C . ILE A 1 110 ? -2.555 -4.668 0.881 1.00 98.06 110 ILE A C 1
ATOM 863 O O . ILE A 1 110 ? -2.060 -4.454 -0.225 1.00 98.06 110 ILE A O 1
ATOM 867 N N . SER A 1 111 ? -2.558 -5.882 1.440 1.00 98.06 111 SER A N 1
ATOM 868 C CA . SER A 1 111 ? -1.916 -7.035 0.803 1.00 98.06 111 SER A CA 1
ATOM 869 C C . SER A 1 111 ? -2.565 -7.419 -0.515 1.00 98.06 111 SER A C 1
ATOM 871 O O . SER A 1 111 ? -1.870 -7.680 -1.496 1.00 98.06 111 SER A O 1
ATOM 873 N N . TYR A 1 112 ? -3.894 -7.414 -0.566 1.00 97.25 112 TYR A N 1
ATOM 874 C CA . TYR A 1 112 ? -4.618 -7.680 -1.799 1.00 97.25 112 TYR A CA 1
ATOM 875 C C . TYR A 1 112 ? -4.366 -6.590 -2.849 1.00 97.25 112 TYR A C 1
ATOM 877 O O . TYR A 1 112 ? -4.146 -6.906 -4.017 1.00 97.25 112 TYR A O 1
ATOM 885 N N . ALA A 1 113 ? -4.354 -5.319 -2.440 1.00 96.69 113 ALA A N 1
ATOM 886 C CA . ALA A 1 113 ? -4.107 -4.189 -3.329 1.00 96.69 113 ALA A CA 1
ATOM 887 C C . ALA A 1 113 ? -2.681 -4.176 -3.900 1.00 96.69 113 ALA A C 1
ATOM 889 O O . ALA A 1 113 ? -2.501 -3.811 -5.057 1.00 96.69 113 ALA A O 1
ATOM 890 N N . ALA A 1 114 ? -1.677 -4.570 -3.113 1.00 96.88 114 ALA A N 1
ATOM 891 C CA . ALA A 1 114 ? -0.284 -4.620 -3.552 1.00 96.88 114 ALA A CA 1
ATOM 892 C C . ALA A 1 114 ? 0.036 -5.845 -4.429 1.00 96.88 114 ALA A C 1
ATOM 894 O O . ALA A 1 114 ? 0.913 -5.774 -5.286 1.00 96.88 114 ALA A O 1
ATOM 895 N N . TYR A 1 115 ? -0.663 -6.967 -4.225 1.00 95.94 115 TYR A N 1
ATOM 896 C CA . TYR A 1 115 ? -0.445 -8.202 -4.984 1.00 95.94 115 TYR A CA 1
ATOM 897 C C . TYR A 1 115 ? -1.039 -8.182 -6.408 1.00 95.94 115 TYR A C 1
ATOM 899 O O . TYR A 1 115 ? -0.591 -8.946 -7.267 1.00 95.94 115 TYR A O 1
ATOM 907 N N . ARG A 1 116 ? -2.082 -7.378 -6.645 1.00 88.31 116 ARG A N 1
ATOM 908 C CA . ARG A 1 116 ? -2.916 -7.399 -7.862 1.00 88.31 116 ARG A CA 1
ATOM 909 C C . ARG A 1 116 ? -2.457 -6.415 -8.930 1.00 88.31 116 ARG A C 1
ATOM 911 O O . ARG A 1 116 ? -2.585 -6.799 -10.116 1.00 88.31 116 ARG A O 1
#